Protein AF-A0A7J0A6D9-F1 (afdb_monomer_lite)

Secondary structure (DSSP, 8-state):
-PPPP----EEEEE-BSB-S---TT-TT--BTT---B--HHHHHHHHHHHHHH-TT--EEEEESS-GGGGTHHHHHHHHHHHHTTPEEEEEE--TT-SSHHHHHHHHHHHHHTTEEEEEE--SHHHHTTS-HHHHHHHHHHHHHHS--

Foldseek 3Di:
DPPDDDADAEAEDQFFLAALAQFPPDPQRRYPVGDDGDDLVRLLVVLVVCCVVGVNHAAYEYEHRARCVVPPSLLVSLLSCVVVRHAYEYEHQLQQQPDLVSLLVVVVSSVVSRHRYYHHDDDDRSCVRHPPVSVVSNVVSVVVPDDD

Sequence (148 aa):
MISKIIEPKILSLITTEKCTAACHNCCFQCSPRLKQRMSLEDMKFLIDEVIKDFPMILACVFTGGECTTLGTDLHQIINYAAINNLKCRIVTNGHWAVSESRALLFLKQLKDAGLHELNLSTGDEHQKWIPYDRIVYACQAAVKLEPV

Organism: NCBI:txid85831

pLDDT: mean 95.86, std 7.51, range [47.66, 98.88]

Radius of gyration: 16.0 Å; chains: 1; bounding box: 44×43×40 Å

InterPro domains:
  IPR007197 Radical SAM [PF04055] (14-121)
  IPR007197 Radical SAM [SFLDS00029] (14-125)
  IPR013785 Aldolase-type TIM barrel [G3DSA:3.20.20.70] (6-145)
  IPR050377 Radical SAM PqqA peptide cyclase/Mycofactocin maturase MftC-like [PTHR11228] (8-121)
  IPR058240 Radical SAM superfamily [SSF102114] (8-122)

Structure (mmCIF, N/CA/C/O backbone):
data_AF-A0A7J0A6D9-F1
#
_entry.id   AF-A0A7J0A6D9-F1
#
loop_
_atom_site.group_PDB
_atom_site.id
_atom_site.type_symbol
_atom_site.label_atom_id
_atom_site.label_alt_id
_atom_site.label_comp_id
_atom_site.label_asym_id
_atom_site.label_entity_id
_atom_site.label_seq_id
_atom_site.pdbx_PDB_ins_code
_atom_site.Cartn_x
_atom_site.Cartn_y
_atom_site.Cartn_z
_atom_site.occupancy
_atom_site.B_iso_or_equiv
_atom_site.auth_seq_id
_atom_site.auth_comp_id
_atom_site.auth_asym_id
_atom_site.auth_atom_id
_atom_site.pdbx_PDB_model_num
ATOM 1 N N . MET A 1 1 ? -28.624 27.415 13.274 1.00 55.59 1 MET A N 1
ATOM 2 C CA . MET A 1 1 ? -28.501 25.953 13.094 1.00 55.59 1 MET A CA 1
ATOM 3 C 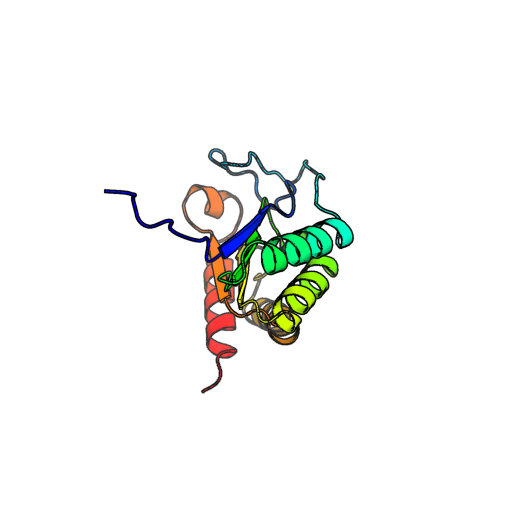C . MET A 1 1 ? -27.040 25.600 13.272 1.00 55.59 1 MET A C 1
ATOM 5 O O . MET A 1 1 ? -26.234 26.058 12.477 1.00 55.59 1 MET A O 1
ATOM 9 N N . ILE A 1 2 ? -26.687 24.890 14.342 1.00 59.56 2 ILE A N 1
ATOM 10 C CA . ILE A 1 2 ? -25.323 24.379 14.519 1.00 59.56 2 ILE A CA 1
ATOM 11 C C . ILE A 1 2 ? -25.175 23.243 13.505 1.00 59.56 2 ILE A C 1
ATOM 13 O O . ILE A 1 2 ? -25.960 22.295 13.532 1.00 59.56 2 ILE A O 1
ATOM 17 N N . SER A 1 3 ? -24.260 23.384 12.547 1.00 68.94 3 SER A N 1
ATOM 18 C CA . SER A 1 3 ? -23.988 22.339 11.561 1.00 68.94 3 SER A CA 1
ATOM 19 C C . SER A 1 3 ? -23.584 21.058 12.285 1.00 68.94 3 SER A C 1
ATOM 21 O O . SER A 1 3 ? -22.747 21.090 13.185 1.00 68.94 3 SER A O 1
ATOM 23 N N . LYS A 1 4 ? -24.188 19.932 11.900 1.00 79.62 4 LYS A N 1
ATOM 24 C CA . LYS A 1 4 ? -23.854 18.607 12.429 1.00 79.62 4 LYS A CA 1
ATOM 25 C C . LYS A 1 4 ? -22.354 18.371 12.220 1.00 79.62 4 LYS A C 1
ATOM 27 O O . LYS A 1 4 ? -21.890 18.442 11.084 1.00 79.62 4 LYS A O 1
ATOM 32 N N . ILE A 1 5 ? -21.607 18.152 13.301 1.00 82.38 5 ILE A N 1
ATOM 33 C CA . ILE A 1 5 ? -20.173 17.859 13.221 1.00 82.38 5 ILE A CA 1
ATOM 34 C C . ILE A 1 5 ? -20.023 16.533 12.468 1.00 82.38 5 ILE A C 1
ATOM 36 O O . ILE A 1 5 ? -20.641 15.532 12.832 1.00 82.38 5 ILE A O 1
ATOM 40 N N . ILE A 1 6 ? -19.263 16.551 11.374 1.00 88.06 6 ILE A N 1
ATOM 41 C CA . ILE A 1 6 ? -18.922 15.350 10.611 1.00 88.06 6 ILE A CA 1
ATOM 42 C C . ILE A 1 6 ? -17.634 14.810 11.216 1.00 88.06 6 ILE A C 1
ATOM 44 O O . ILE A 1 6 ? -16.576 15.415 11.065 1.00 88.06 6 ILE A O 1
ATOM 48 N N . GLU A 1 7 ? -17.729 13.691 11.922 1.00 90.94 7 GLU A N 1
ATOM 49 C CA . GLU A 1 7 ? -16.548 13.041 12.482 1.00 90.94 7 GLU A CA 1
ATOM 50 C C . GLU A 1 7 ? -15.776 12.266 11.404 1.00 90.94 7 GLU A C 1
ATOM 52 O O . GLU A 1 7 ? -16.387 11.677 10.498 1.00 90.94 7 GLU A O 1
ATOM 57 N N . PRO A 1 8 ? -14.437 12.233 11.497 1.00 95.06 8 PRO A N 1
ATOM 58 C CA . PRO A 1 8 ? -13.615 11.502 10.552 1.00 95.06 8 PRO A CA 1
ATOM 59 C C . PRO A 1 8 ? -13.879 9.998 10.647 1.00 95.06 8 PRO A C 1
ATOM 61 O O . PRO A 1 8 ? -14.085 9.433 11.719 1.00 95.06 8 PRO A O 1
ATOM 64 N N . LYS A 1 9 ? -13.847 9.334 9.491 1.00 97.19 9 LYS A N 1
ATOM 65 C CA . LYS A 1 9 ? -13.991 7.874 9.377 1.00 97.19 9 LYS A CA 1
ATOM 66 C C . LYS A 1 9 ? -12.706 7.176 8.946 1.00 97.19 9 LYS A C 1
ATOM 68 O O . LYS A 1 9 ? -12.626 5.954 9.030 1.00 97.19 9 LYS A O 1
ATOM 73 N N . ILE A 1 10 ? -11.726 7.933 8.459 1.00 98.06 10 ILE A N 1
ATOM 74 C CA . ILE A 1 10 ? -10.521 7.403 7.827 1.00 98.06 10 ILE A CA 1
ATOM 75 C C . ILE A 1 10 ? -9.311 8.190 8.322 1.00 98.06 10 ILE A C 1
ATOM 77 O O . ILE A 1 10 ? -9.292 9.417 8.222 1.00 98.06 10 ILE A O 1
ATOM 81 N N . LEU A 1 11 ? -8.312 7.471 8.825 1.00 98.31 11 LEU A N 1
ATOM 82 C CA . LEU A 1 11 ? -6.973 7.981 9.085 1.00 98.31 11 LEU A CA 1
ATOM 83 C C . LEU A 1 11 ? -6.114 7.683 7.859 1.00 98.31 11 LEU A C 1
ATOM 85 O O . LEU A 1 11 ? -6.079 6.543 7.409 1.00 98.31 11 LEU A O 1
ATOM 89 N N . SER A 1 12 ? -5.403 8.679 7.339 1.00 98.31 12 SER A N 1
ATOM 90 C CA . SER A 1 12 ? -4.449 8.490 6.243 1.00 98.31 12 SER A CA 1
ATOM 91 C C . SER A 1 12 ? -3.053 8.886 6.696 1.00 98.31 12 SER A C 1
ATOM 93 O O . SER A 1 12 ? -2.830 10.037 7.066 1.00 98.31 12 SER A O 1
ATOM 95 N N . LEU A 1 13 ? -2.110 7.949 6.632 1.00 98.50 13 LEU A N 1
ATOM 96 C CA . LEU A 1 13 ? -0.705 8.182 6.947 1.00 98.50 13 LEU A CA 1
ATOM 97 C C . LEU A 1 13 ? 0.106 8.315 5.654 1.00 98.50 13 LEU A C 1
ATOM 99 O O . LEU A 1 13 ? 0.163 7.393 4.832 1.00 98.50 13 LEU A O 1
ATOM 103 N N . ILE A 1 14 ? 0.758 9.467 5.486 1.00 98.00 14 ILE A N 1
ATOM 104 C CA . ILE A 1 14 ? 1.754 9.707 4.435 1.00 98.00 14 ILE A CA 1
ATOM 105 C C . ILE A 1 14 ? 3.082 9.137 4.940 1.00 98.00 14 ILE A C 1
ATOM 107 O O . ILE A 1 14 ? 3.882 9.815 5.575 1.00 98.00 14 ILE A O 1
ATOM 111 N N . THR A 1 15 ? 3.279 7.843 4.713 1.00 98.25 15 THR A N 1
ATOM 112 C CA . THR A 1 15 ? 4.308 7.047 5.400 1.00 98.25 15 THR A CA 1
ATOM 113 C C . THR A 1 15 ? 5.739 7.370 4.973 1.00 98.25 15 THR A C 1
ATOM 115 O O . THR A 1 15 ? 6.681 7.142 5.732 1.00 98.25 15 THR A O 1
ATOM 118 N N . THR A 1 16 ? 5.935 7.882 3.758 1.00 98.50 16 THR A N 1
ATOM 119 C CA . THR A 1 16 ? 7.258 8.191 3.207 1.00 98.50 16 THR A CA 1
ATOM 120 C C . THR A 1 16 ? 7.170 9.147 2.027 1.00 98.50 16 THR A C 1
ATOM 122 O O . THR A 1 16 ? 6.164 9.165 1.327 1.00 98.50 16 THR A O 1
ATOM 125 N N . GLU A 1 17 ? 8.245 9.888 1.764 1.00 98.19 17 GLU A N 1
ATOM 126 C CA . GLU A 1 17 ? 8.443 10.654 0.525 1.00 98.19 17 GLU A CA 1
ATOM 127 C C . GLU A 1 17 ? 9.232 9.864 -0.538 1.00 98.19 17 GLU A C 1
ATOM 129 O O . GLU A 1 17 ? 9.341 10.273 -1.700 1.00 98.19 17 GLU A O 1
ATOM 134 N N . LYS A 1 18 ? 9.791 8.703 -0.164 1.00 98.38 18 LYS A N 1
ATOM 135 C CA . LYS A 1 18 ? 10.471 7.799 -1.091 1.00 98.38 18 LYS A CA 1
ATOM 136 C C . LYS A 1 18 ? 9.440 7.133 -1.996 1.00 98.38 18 LYS A C 1
ATOM 138 O O . LYS A 1 18 ? 8.506 6.493 -1.519 1.00 98.38 18 LYS A O 1
ATOM 143 N N . CYS A 1 19 ? 9.635 7.225 -3.306 1.00 98.25 19 CYS A N 1
ATOM 144 C CA . CYS A 1 19 ? 8.798 6.550 -4.300 1.00 98.25 19 CYS A CA 1
ATOM 145 C C . CYS A 1 19 ? 9.661 5.834 -5.343 1.00 98.25 19 CYS A C 1
ATOM 147 O O . CYS A 1 19 ? 10.803 6.213 -5.578 1.00 98.25 19 CYS A O 1
ATOM 149 N N . THR A 1 20 ? 9.129 4.804 -5.997 1.00 97.88 20 THR A N 1
ATOM 150 C CA . THR A 1 20 ? 9.776 4.171 -7.162 1.00 97.88 20 THR A CA 1
ATOM 151 C C . THR A 1 20 ? 9.560 4.953 -8.463 1.00 97.88 20 THR A C 1
ATOM 153 O O . THR A 1 20 ? 10.176 4.632 -9.477 1.00 97.88 20 THR A O 1
ATOM 156 N N . ALA A 1 21 ? 8.736 6.002 -8.420 1.00 97.38 21 ALA A N 1
ATOM 157 C CA . ALA A 1 21 ? 8.453 6.925 -9.510 1.00 97.38 21 ALA A CA 1
ATOM 158 C C . ALA A 1 21 ? 8.762 8.374 -9.096 1.00 97.38 21 ALA A C 1
ATOM 160 O O . ALA A 1 21 ? 8.811 8.690 -7.909 1.00 97.38 21 ALA A O 1
ATOM 161 N N . ALA A 1 22 ? 8.952 9.261 -10.072 1.00 97.38 22 ALA A N 1
ATOM 162 C CA . ALA A 1 22 ? 9.032 10.710 -9.868 1.00 97.38 22 ALA A CA 1
ATOM 163 C C . ALA A 1 22 ? 8.102 11.417 -10.868 1.00 97.38 22 ALA A C 1
ATOM 165 O O . ALA A 1 22 ? 8.543 12.056 -11.824 1.00 97.38 22 ALA A O 1
ATOM 166 N N . CYS A 1 23 ? 6.795 11.207 -10.693 1.00 96.12 23 CYS A N 1
ATOM 167 C CA . CYS A 1 23 ? 5.748 11.788 -11.537 1.00 96.12 23 CYS A CA 1
ATOM 168 C C . CYS A 1 23 ? 5.787 13.322 -11.471 1.00 96.12 23 CYS A C 1
ATOM 170 O O . CYS A 1 23 ? 5.943 13.877 -10.383 1.00 96.12 23 CYS A O 1
ATOM 172 N N . HIS A 1 24 ? 5.585 14.010 -12.603 1.00 94.44 24 HIS A N 1
ATOM 173 C CA . HIS A 1 24 ? 5.719 15.471 -12.661 1.00 94.44 24 HIS A CA 1
ATOM 174 C C . HIS A 1 24 ? 4.714 16.184 -11.742 1.00 94.44 24 HIS A C 1
ATOM 176 O O . HIS A 1 24 ? 5.078 17.093 -11.005 1.00 94.44 24 HIS A O 1
ATOM 182 N N . ASN A 1 25 ? 3.468 15.702 -11.728 1.00 93.31 25 ASN A N 1
ATOM 183 C CA . ASN A 1 25 ? 2.366 16.262 -10.939 1.00 93.31 25 ASN A CA 1
ATOM 184 C C . ASN A 1 25 ? 2.116 15.497 -9.625 1.00 93.31 25 ASN A C 1
ATOM 186 O O . ASN A 1 25 ? 0.974 15.361 -9.187 1.00 93.31 25 ASN A O 1
ATOM 190 N N . CYS A 1 26 ? 3.158 14.938 -8.998 1.00 94.38 26 CYS A N 1
ATOM 191 C CA . CYS A 1 26 ? 3.010 14.305 -7.686 1.00 94.38 26 CYS A CA 1
ATOM 192 C C . CYS A 1 26 ? 2.681 15.367 -6.621 1.00 94.38 26 CYS A C 1
ATOM 194 O O . CYS A 1 26 ? 3.502 16.242 -6.353 1.00 94.38 26 CYS A O 1
ATOM 196 N N . CYS A 1 27 ? 1.515 15.266 -5.971 1.00 91.44 27 CYS A N 1
ATOM 197 C CA . CYS A 1 27 ? 1.075 16.224 -4.946 1.00 91.44 27 CYS A CA 1
ATOM 198 C C . CYS A 1 27 ? 2.030 16.325 -3.744 1.00 91.44 27 CYS A C 1
ATOM 200 O O . CYS A 1 27 ? 2.108 17.375 -3.114 1.00 91.44 27 CYS A O 1
ATOM 202 N N . PHE A 1 28 ? 2.779 15.258 -3.462 1.00 91.94 28 PHE A N 1
ATOM 203 C CA . PHE A 1 28 ? 3.759 15.182 -2.378 1.00 91.94 28 PHE A CA 1
ATOM 204 C C . PHE A 1 28 ? 5.209 15.332 -2.862 1.00 91.94 28 PHE A C 1
ATOM 206 O O . PHE A 1 28 ? 6.130 15.121 -2.082 1.00 91.94 28 PHE A O 1
ATOM 213 N N . GLN A 1 29 ? 5.426 15.619 -4.154 1.00 95.19 29 GLN A N 1
ATOM 214 C CA . GLN A 1 29 ? 6.757 15.752 -4.769 1.00 95.19 29 GLN A CA 1
ATOM 215 C C . GLN A 1 29 ? 7.698 14.565 -4.476 1.00 95.19 29 GLN A C 1
ATOM 217 O O . GLN A 1 29 ? 8.918 14.707 -4.389 1.00 95.19 29 GLN A O 1
ATOM 222 N N . CYS A 1 30 ? 7.121 13.370 -4.327 1.00 97.38 30 CYS A N 1
ATOM 223 C CA . CYS A 1 30 ? 7.855 12.164 -3.978 1.00 97.38 30 CYS A CA 1
ATOM 224 C C . CYS A 1 30 ? 8.793 11.723 -5.104 1.00 97.38 30 CYS A C 1
ATOM 226 O O . CYS A 1 30 ? 8.516 11.917 -6.289 1.00 97.38 30 CYS A O 1
ATOM 228 N N . SER A 1 31 ? 9.907 11.085 -4.740 1.00 97.62 31 SER A N 1
ATOM 229 C CA . SER A 1 31 ? 10.859 10.570 -5.727 1.00 97.62 31 SER A CA 1
ATOM 230 C C . SER A 1 31 ? 11.737 9.447 -5.166 1.00 97.62 31 SER A C 1
ATOM 232 O O . SER A 1 31 ? 11.817 9.276 -3.947 1.00 97.62 31 SER A O 1
ATOM 234 N N . PRO A 1 32 ? 12.486 8.719 -6.017 1.00 97.38 32 PRO A N 1
ATOM 235 C CA . PRO A 1 32 ? 13.449 7.716 -5.555 1.00 97.38 32 PRO A CA 1
ATOM 236 C C . PRO A 1 32 ? 14.623 8.287 -4.752 1.00 97.38 32 PRO A C 1
ATOM 238 O O . PRO A 1 32 ? 15.351 7.530 -4.110 1.00 97.38 32 PRO A O 1
ATOM 241 N N . ARG A 1 33 ? 14.847 9.608 -4.818 1.00 97.44 33 ARG A N 1
ATOM 242 C CA . ARG A 1 33 ? 15.977 10.286 -4.162 1.00 97.44 33 ARG A CA 1
ATOM 243 C C . ARG A 1 33 ? 15.667 10.689 -2.723 1.00 97.44 33 ARG A C 1
ATOM 245 O O . ARG A 1 33 ? 16.597 10.847 -1.934 1.00 97.44 33 ARG A O 1
ATOM 252 N N . LEU A 1 34 ? 14.387 10.851 -2.398 1.00 97.38 34 LEU A N 1
ATOM 253 C CA . LEU A 1 34 ? 13.934 11.176 -1.052 1.00 97.38 34 LEU A CA 1
ATOM 254 C C . LEU A 1 34 ? 14.009 9.933 -0.162 1.00 97.38 34 LE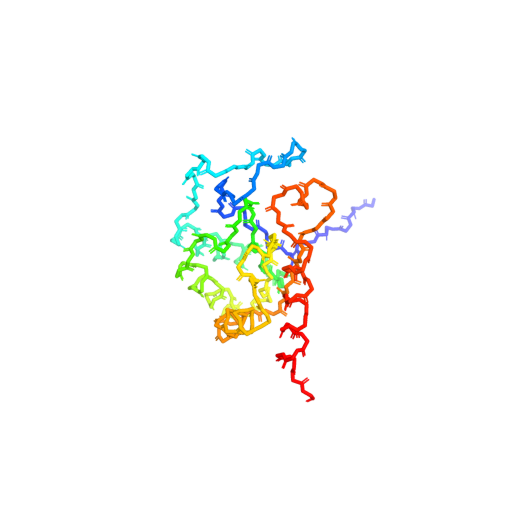U A C 1
ATOM 256 O O . LEU A 1 34 ? 13.906 8.795 -0.625 1.00 97.38 34 LEU A O 1
ATOM 260 N N . LYS A 1 35 ? 14.263 10.155 1.125 1.00 96.19 35 LYS A N 1
ATOM 261 C CA . LYS A 1 35 ? 14.486 9.087 2.118 1.00 96.19 35 LYS A CA 1
ATOM 262 C C . LYS A 1 35 ? 13.652 9.271 3.380 1.00 96.19 35 LYS A C 1
ATOM 264 O O . LYS A 1 35 ? 13.668 8.400 4.244 1.00 96.19 35 LYS A O 1
ATOM 269 N N . GLN A 1 36 ? 12.949 10.394 3.481 1.00 97.69 36 GLN A N 1
ATOM 270 C CA . GLN A 1 36 ? 12.082 10.738 4.590 1.00 97.69 36 GLN A CA 1
ATOM 271 C C . GLN A 1 36 ? 10.986 9.677 4.704 1.00 97.69 36 GLN A C 1
ATOM 273 O O . GLN A 1 36 ? 10.333 9.317 3.718 1.00 97.69 36 GLN A O 1
ATOM 278 N N . ARG A 1 37 ? 10.815 9.139 5.908 1.00 97.75 37 ARG A N 1
ATOM 279 C CA . ARG A 1 37 ? 9.762 8.183 6.238 1.00 97.75 37 ARG A CA 1
ATOM 280 C C . ARG A 1 37 ? 9.422 8.272 7.716 1.00 97.75 37 ARG A C 1
ATOM 282 O O . ARG A 1 37 ? 10.289 8.622 8.515 1.00 97.75 37 ARG A O 1
ATOM 289 N N . MET A 1 38 ? 8.191 7.919 8.053 1.00 98.38 38 MET A N 1
ATOM 290 C CA . MET A 1 38 ? 7.768 7.725 9.435 1.00 98.38 38 MET A CA 1
ATOM 291 C C . MET A 1 38 ? 8.486 6.510 10.033 1.00 98.38 38 MET A C 1
ATOM 293 O O . MET A 1 38 ? 8.742 5.527 9.326 1.00 98.38 38 MET A O 1
ATOM 297 N N . SER A 1 39 ? 8.804 6.566 11.328 1.00 98.50 39 SER A N 1
ATOM 298 C CA . SER A 1 39 ? 9.180 5.360 12.068 1.00 98.50 39 SER A CA 1
ATOM 299 C C . SER A 1 39 ? 7.945 4.487 12.324 1.00 98.50 39 SER A C 1
ATOM 301 O O . SER A 1 39 ? 6.804 4.953 12.233 1.00 98.50 39 SER A O 1
ATOM 303 N N . LEU A 1 40 ? 8.156 3.204 12.629 1.00 98.81 40 LEU A N 1
ATOM 304 C CA . LEU A 1 40 ? 7.056 2.314 12.999 1.00 98.81 40 LEU A CA 1
ATOM 305 C C . LEU A 1 40 ? 6.378 2.791 14.289 1.00 98.81 40 LEU A C 1
ATOM 307 O O . LEU A 1 40 ? 5.156 2.728 14.409 1.00 98.81 40 LEU A O 1
ATOM 311 N N . GLU A 1 41 ? 7.178 3.274 15.231 1.00 9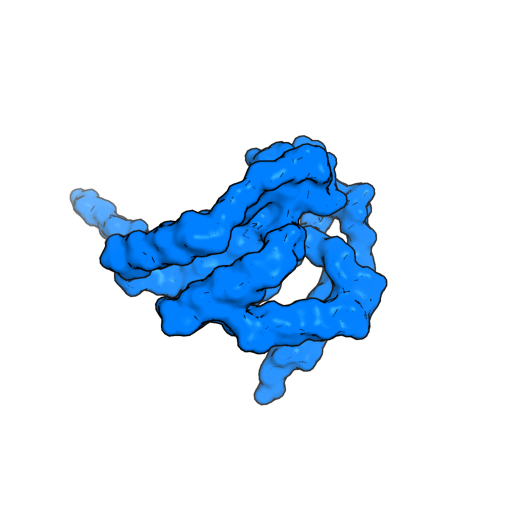8.75 41 GLU A N 1
ATOM 312 C CA . GLU A 1 41 ? 6.759 3.790 16.527 1.00 98.75 41 GLU A CA 1
ATOM 313 C C . GLU A 1 41 ? 5.864 5.022 16.362 1.00 98.75 41 GLU A C 1
ATOM 315 O O . GLU A 1 41 ? 4.781 5.054 16.943 1.00 98.75 41 GLU A O 1
ATOM 320 N N . ASP A 1 42 ? 6.247 5.971 15.500 1.00 98.75 42 ASP A N 1
ATOM 321 C CA . ASP A 1 42 ? 5.432 7.160 15.213 1.00 98.75 42 ASP A CA 1
ATOM 322 C C . ASP A 1 42 ? 4.085 6.777 14.591 1.00 98.75 42 ASP A C 1
ATOM 324 O O . ASP A 1 42 ? 3.047 7.328 14.956 1.00 98.75 42 ASP A O 1
ATOM 328 N N . MET A 1 43 ? 4.077 5.815 13.658 1.00 98.81 43 MET A N 1
ATOM 329 C CA . MET A 1 43 ? 2.829 5.354 13.044 1.00 98.81 43 MET A CA 1
ATOM 330 C C . MET A 1 43 ? 1.895 4.704 14.072 1.00 98.81 43 MET A C 1
ATOM 332 O O . MET A 1 43 ? 0.694 4.964 14.039 1.00 98.81 43 MET A O 1
ATOM 336 N N . LYS A 1 44 ? 2.425 3.881 14.987 1.00 98.88 44 LYS A N 1
ATOM 337 C CA . LYS A 1 44 ? 1.632 3.260 16.062 1.00 98.88 44 LYS A CA 1
ATOM 338 C C . LYS A 1 44 ? 1.081 4.304 17.026 1.00 98.88 44 LYS A C 1
ATOM 340 O O . LYS A 1 44 ? -0.114 4.300 17.292 1.00 98.88 44 LYS A O 1
ATOM 345 N N . PHE A 1 45 ? 1.934 5.229 17.464 1.00 98.75 45 PHE A N 1
ATOM 346 C CA . PHE A 1 45 ? 1.547 6.324 18.348 1.00 98.75 45 PHE A CA 1
ATOM 347 C C . PHE A 1 45 ? 0.391 7.146 17.761 1.00 98.75 45 PHE A C 1
ATOM 349 O O . PHE A 1 45 ? -0.596 7.409 18.441 1.00 98.75 45 PHE A O 1
ATOM 356 N N . LEU A 1 46 ? 0.471 7.499 16.474 1.00 98.69 46 LEU A N 1
ATOM 357 C CA . LEU A 1 46 ? -0.594 8.245 15.800 1.00 98.69 46 LEU A CA 1
ATOM 358 C C . LEU A 1 46 ? -1.892 7.444 15.662 1.00 98.69 46 LEU A C 1
ATOM 360 O O . LEU A 1 46 ? -2.968 8.025 15.771 1.00 98.69 46 LEU A O 1
ATOM 364 N N . ILE A 1 47 ? -1.812 6.132 15.420 1.00 98.69 47 ILE A N 1
ATOM 365 C CA . ILE A 1 47 ? -2.998 5.266 15.404 1.00 98.69 47 ILE A CA 1
ATOM 366 C C . ILE A 1 47 ? -3.678 5.277 16.777 1.00 98.69 47 ILE A C 1
ATOM 368 O O . ILE A 1 47 ? -4.892 5.460 16.838 1.00 98.69 47 ILE A O 1
ATOM 372 N N . ASP A 1 48 ? -2.911 5.140 17.860 1.00 98.56 48 ASP A N 1
ATOM 373 C CA . ASP A 1 48 ? -3.447 5.102 19.224 1.00 98.56 48 ASP A CA 1
ATOM 374 C C . ASP A 1 48 ? -4.146 6.415 19.600 1.00 98.56 48 ASP A C 1
ATOM 376 O O . ASP A 1 48 ? -5.286 6.398 20.072 1.00 98.56 48 ASP A O 1
ATOM 380 N N . GLU A 1 49 ? -3.501 7.554 19.333 1.00 98.38 49 GLU A N 1
ATOM 381 C CA . GLU A 1 49 ? -4.081 8.874 19.607 1.00 98.38 49 GLU A CA 1
ATOM 382 C C . GLU A 1 49 ? -5.355 9.107 18.781 1.00 98.38 49 GLU A C 1
ATOM 384 O O . GLU A 1 49 ? -6.362 9.578 19.307 1.00 98.38 49 GLU A O 1
ATOM 389 N N . VAL A 1 50 ? -5.372 8.700 17.507 1.00 97.69 50 VAL A N 1
ATOM 390 C CA . VAL A 1 50 ? -6.556 8.869 16.652 1.00 97.69 50 VAL A CA 1
ATOM 391 C C . VAL A 1 50 ? -7.713 7.974 17.085 1.00 97.69 50 VAL A C 1
ATOM 393 O O . VAL A 1 50 ? -8.850 8.433 17.088 1.00 97.69 50 VAL A O 1
ATOM 396 N N . ILE A 1 51 ? -7.467 6.716 17.454 1.00 97.19 51 ILE A N 1
ATOM 397 C CA . ILE A 1 51 ? -8.535 5.821 17.934 1.00 97.19 51 ILE A 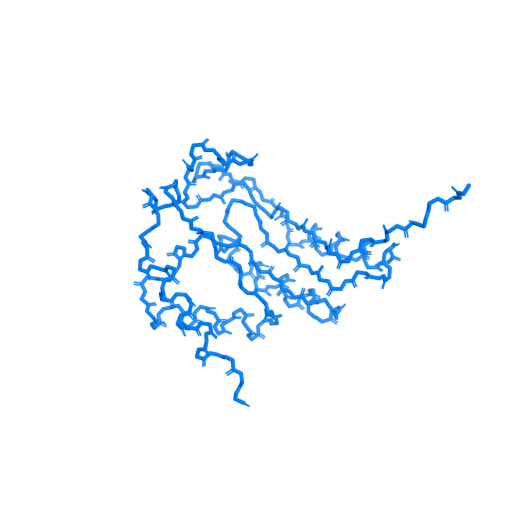CA 1
ATOM 398 C C . ILE A 1 51 ? -9.145 6.360 19.231 1.00 97.19 51 ILE A C 1
ATOM 400 O O . ILE A 1 51 ? -10.363 6.307 19.414 1.00 97.19 51 ILE A O 1
ATOM 404 N N . LYS A 1 5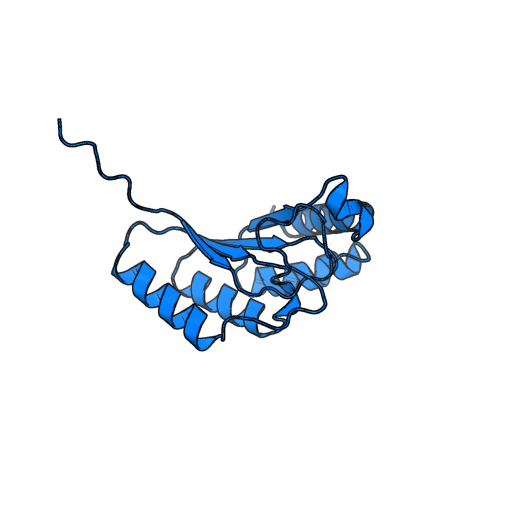2 ? -8.303 6.888 20.121 1.00 97.19 52 LYS A N 1
ATOM 405 C CA . LYS A 1 52 ? -8.715 7.472 21.397 1.00 97.19 52 LYS A CA 1
ATOM 406 C C . LYS A 1 52 ? -9.556 8.736 21.208 1.00 97.19 52 LYS A C 1
ATOM 408 O O . LYS A 1 52 ? -10.602 8.860 21.844 1.00 97.19 52 LYS A O 1
ATOM 413 N N . ASP A 1 53 ? -9.120 9.643 20.339 1.00 96.25 53 ASP A N 1
ATOM 414 C CA . ASP A 1 53 ? -9.765 10.947 20.153 1.00 96.25 53 ASP A CA 1
ATOM 415 C C . ASP A 1 53 ? -10.942 10.899 19.165 1.00 96.25 53 ASP A C 1
ATOM 417 O O . ASP A 1 53 ? -11.865 11.711 19.252 1.00 96.25 53 ASP A O 1
ATOM 421 N N . PHE A 1 54 ? -10.950 9.924 18.248 1.00 95.81 54 PHE A N 1
ATOM 422 C CA . PHE A 1 54 ? -11.980 9.750 17.222 1.00 95.81 54 PHE A CA 1
ATOM 423 C C . PHE A 1 54 ? -12.546 8.317 17.224 1.00 95.81 54 PHE A C 1
ATOM 425 O O . PHE A 1 54 ? -12.258 7.531 16.317 1.00 95.81 54 PHE A O 1
ATOM 432 N N . PRO A 1 55 ? -13.445 7.973 18.170 1.00 92.62 55 PRO A N 1
ATOM 433 C CA . PRO A 1 55 ? -13.999 6.617 18.312 1.00 92.62 55 PRO A CA 1
ATOM 434 C C . PRO A 1 55 ? -14.763 6.097 17.085 1.00 92.62 55 PRO A C 1
ATOM 436 O O . PRO A 1 55 ? -15.050 4.908 16.970 1.00 92.62 55 PRO A O 1
ATOM 439 N N . MET A 1 56 ? -15.141 6.993 16.171 1.00 95.69 56 MET A N 1
ATOM 440 C CA . MET A 1 56 ? -15.849 6.681 14.934 1.00 95.69 56 MET A CA 1
ATOM 441 C C . MET A 1 56 ? -14.934 6.366 13.743 1.00 95.69 56 MET A C 1
ATOM 443 O O . MET A 1 56 ? -15.459 6.133 12.647 1.00 95.69 56 MET A O 1
ATOM 447 N N . ILE A 1 57 ? -13.613 6.358 13.931 1.00 97.75 57 ILE A N 1
ATOM 448 C CA . ILE A 1 57 ? -12.646 5.966 12.908 1.00 97.75 57 ILE A CA 1
ATOM 449 C C . ILE A 1 57 ? -12.846 4.487 12.529 1.00 97.75 57 ILE A C 1
ATOM 451 O O . ILE A 1 57 ? -13.059 3.633 13.383 1.00 97.75 57 ILE A O 1
ATOM 455 N N . LEU A 1 58 ? -12.830 4.174 11.232 1.00 98.06 58 LEU A N 1
ATOM 456 C CA . LEU A 1 58 ? -13.138 2.832 10.712 1.00 98.06 58 LEU A CA 1
ATOM 457 C C . LEU A 1 58 ? -11.999 2.231 9.892 1.00 98.06 58 LEU A C 1
ATOM 459 O O . LEU A 1 58 ? -11.970 1.019 9.673 1.00 98.06 58 LEU A O 1
ATOM 463 N N . ALA A 1 59 ? -11.106 3.070 9.372 1.00 98.50 59 ALA A N 1
ATOM 464 C CA . ALA A 1 59 ? -10.066 2.641 8.455 1.00 98.50 59 ALA A CA 1
ATOM 465 C C . ALA A 1 59 ? -8.763 3.410 8.655 1.00 98.50 59 ALA A C 1
ATOM 467 O O . ALA A 1 59 ? -8.773 4.600 8.978 1.00 98.50 59 ALA A O 1
ATOM 468 N N . CYS A 1 60 ? -7.656 2.723 8.386 1.00 98.75 60 CYS A N 1
ATOM 469 C CA . CYS A 1 60 ? -6.325 3.302 8.285 1.00 98.75 60 CYS A CA 1
ATOM 470 C C . CYS A 1 60 ? -5.785 3.079 6.869 1.00 98.75 60 CYS A C 1
ATOM 472 O O . CYS A 1 60 ? -5.784 1.955 6.358 1.00 98.75 60 CYS A O 1
ATOM 474 N N . VAL A 1 61 ? -5.355 4.158 6.224 1.00 98.81 61 VAL A N 1
ATOM 475 C CA . VAL A 1 61 ? -4.826 4.171 4.862 1.00 98.81 61 VAL A CA 1
ATOM 476 C C . VAL A 1 61 ? -3.339 4.479 4.918 1.00 98.81 61 VAL A C 1
ATOM 478 O O . VAL A 1 61 ? -2.936 5.539 5.394 1.00 98.81 61 VAL A O 1
ATOM 481 N N . PHE A 1 62 ? -2.522 3.588 4.371 1.00 98.75 62 PHE A N 1
ATOM 482 C CA . PHE A 1 62 ? -1.086 3.799 4.225 1.00 98.75 62 PHE A CA 1
ATOM 483 C C . PHE A 1 62 ? -0.778 4.219 2.788 1.00 98.75 62 PHE A C 1
ATOM 485 O O . PHE A 1 62 ? -1.085 3.511 1.826 1.00 98.75 62 PHE A O 1
ATOM 492 N N . THR A 1 63 ? -0.191 5.402 2.637 1.00 98.31 63 THR A N 1
ATOM 493 C CA . THR A 1 63 ? 0.152 6.003 1.343 1.00 98.31 63 THR A CA 1
ATOM 494 C C . THR A 1 63 ? 1.462 6.794 1.470 1.00 98.31 63 THR A C 1
ATOM 496 O O . THR A 1 63 ? 2.226 6.582 2.414 1.00 98.31 63 THR A O 1
ATOM 499 N N . GLY A 1 64 ? 1.760 7.678 0.522 1.00 96.81 64 GLY A N 1
ATOM 500 C CA . GLY A 1 64 ? 2.922 8.558 0.499 1.00 96.81 64 GLY A CA 1
ATOM 501 C C . GLY A 1 64 ? 3.517 8.607 -0.898 1.00 96.81 64 GLY A C 1
ATOM 502 O O . GLY A 1 64 ? 2.789 8.724 -1.880 1.00 96.81 64 GLY A O 1
ATOM 503 N N . GLY A 1 65 ? 4.835 8.470 -0.978 1.00 97.44 65 GLY A N 1
ATOM 504 C CA . GLY A 1 65 ? 5.530 8.151 -2.212 1.00 97.44 65 GLY A CA 1
ATOM 505 C C . GLY A 1 65 ? 5.170 6.744 -2.665 1.00 97.44 65 GLY A C 1
ATOM 506 O O . GLY A 1 65 ? 4.327 6.558 -3.534 1.00 97.44 65 GLY A O 1
ATOM 507 N N . GLU A 1 66 ? 5.813 5.734 -2.088 1.00 98.19 66 GLU A N 1
ATOM 508 C CA . GLU A 1 66 ? 5.435 4.337 -2.289 1.00 98.19 66 GLU A CA 1
ATOM 509 C C . GLU A 1 66 ? 5.542 3.572 -0.968 1.00 98.19 66 GLU A C 1
ATOM 511 O O . GLU A 1 66 ? 6.636 3.181 -0.547 1.00 98.19 66 GLU A O 1
ATOM 516 N N . CYS A 1 67 ? 4.397 3.350 -0.315 1.00 98.31 67 CYS A N 1
ATOM 517 C CA . CYS A 1 67 ? 4.336 2.735 1.011 1.00 98.31 67 CYS A CA 1
ATOM 518 C C . CYS A 1 67 ? 4.923 1.312 1.035 1.00 98.31 67 CYS A C 1
ATOM 520 O O . CYS A 1 67 ? 5.496 0.896 2.037 1.00 98.31 67 CYS A O 1
ATOM 522 N N . THR A 1 68 ? 4.897 0.576 -0.083 1.00 98.31 68 THR A N 1
ATOM 523 C CA . THR A 1 68 ? 5.524 -0.758 -0.160 1.00 98.31 68 THR A CA 1
ATOM 524 C C . THR A 1 68 ? 7.048 -0.731 -0.043 1.00 98.31 68 THR A C 1
ATOM 526 O O . THR A 1 68 ? 7.660 -1.765 0.221 1.00 98.31 68 THR A O 1
ATOM 529 N N . THR A 1 69 ? 7.687 0.439 -0.160 1.00 98.06 69 THR A N 1
ATOM 530 C CA . THR A 1 69 ? 9.128 0.579 0.110 1.00 98.06 69 THR A CA 1
ATOM 531 C C . THR A 1 69 ? 9.480 0.514 1.597 1.00 98.06 69 THR A C 1
ATOM 533 O O . THR A 1 69 ? 10.662 0.380 1.916 1.00 98.06 69 THR A O 1
ATOM 536 N N . LEU A 1 70 ? 8.490 0.564 2.500 1.00 98.12 70 LEU A N 1
ATOM 537 C CA . LEU A 1 70 ? 8.697 0.380 3.939 1.00 98.12 70 LEU A CA 1
ATOM 538 C C . LEU A 1 70 ? 9.062 -1.068 4.308 1.00 98.12 70 LEU A C 1
ATOM 540 O O . LEU A 1 70 ? 9.582 -1.297 5.397 1.00 98.12 70 LEU A O 1
ATOM 544 N N . GLY A 1 71 ? 8.826 -2.039 3.419 1.00 97.12 71 GLY A N 1
ATOM 545 C CA . GLY A 1 71 ? 9.175 -3.438 3.663 1.00 97.12 71 GLY A CA 1
ATOM 546 C C . GLY A 1 71 ? 8.453 -4.002 4.887 1.00 97.12 71 GLY A C 1
ATOM 547 O O . GLY A 1 71 ? 7.235 -3.884 4.996 1.00 97.12 71 GLY A O 1
ATOM 548 N N . THR A 1 72 ? 9.201 -4.602 5.816 1.00 98.06 72 THR A N 1
ATOM 549 C CA . THR A 1 72 ? 8.660 -5.245 7.028 1.00 98.06 72 THR A CA 1
ATOM 550 C C . THR A 1 72 ? 7.809 -4.312 7.881 1.00 98.06 72 THR A C 1
ATOM 552 O O . THR A 1 72 ? 6.802 -4.757 8.430 1.00 98.06 72 THR A O 1
ATOM 555 N N . ASP A 1 73 ? 8.152 -3.023 7.934 1.00 98.69 73 ASP A N 1
ATOM 556 C CA . ASP A 1 73 ? 7.416 -2.042 8.735 1.00 98.69 73 ASP A CA 1
ATOM 557 C C . ASP A 1 73 ? 5.985 -1.868 8.210 1.00 98.69 73 ASP A C 1
ATOM 559 O O . ASP A 1 73 ? 5.064 -1.691 9.005 1.00 98.69 73 ASP A O 1
ATOM 563 N N . LEU A 1 74 ? 5.768 -2.001 6.890 1.00 98.75 74 LEU A N 1
ATOM 564 C CA . LEU A 1 74 ? 4.426 -1.961 6.301 1.00 98.75 74 LEU A CA 1
ATOM 565 C C . LEU A 1 74 ? 3.566 -3.132 6.799 1.00 98.75 74 LEU A C 1
ATOM 567 O O . LEU A 1 74 ? 2.418 -2.934 7.182 1.00 98.75 74 LEU A O 1
ATOM 571 N N . HIS A 1 75 ? 4.116 -4.349 6.832 1.00 98.69 75 HIS A N 1
ATOM 572 C CA . HIS A 1 75 ? 3.388 -5.515 7.347 1.00 98.69 75 HIS A CA 1
ATOM 573 C C . HIS A 1 75 ? 3.056 -5.344 8.833 1.00 98.69 75 HIS A C 1
ATOM 575 O O . HIS A 1 75 ? 1.941 -5.634 9.263 1.00 98.69 75 HIS A O 1
ATOM 581 N N . GLN A 1 76 ? 4.015 -4.848 9.618 1.00 98.81 76 GLN A N 1
ATOM 582 C CA . GLN A 1 76 ? 3.833 -4.645 11.052 1.00 98.81 76 GLN A CA 1
ATOM 583 C C . GLN A 1 76 ? 2.778 -3.583 11.357 1.00 98.81 76 GLN A C 1
ATOM 585 O O . GLN A 1 76 ? 1.975 -3.788 12.267 1.00 98.81 76 GLN A O 1
ATOM 590 N N . ILE A 1 77 ? 2.747 -2.477 10.608 1.00 98.88 77 ILE A N 1
ATOM 591 C CA . ILE A 1 77 ? 1.768 -1.414 10.847 1.00 98.88 77 ILE A CA 1
ATOM 592 C C . ILE A 1 77 ? 0.366 -1.772 10.342 1.00 98.88 77 ILE A C 1
ATOM 594 O O . ILE A 1 77 ? -0.610 -1.435 11.009 1.00 98.88 77 ILE A O 1
ATOM 598 N N . ILE A 1 78 ? 0.247 -2.514 9.233 1.00 98.88 78 ILE A N 1
ATOM 599 C CA . ILE A 1 78 ? -1.042 -3.064 8.781 1.00 98.88 78 ILE A CA 1
ATOM 600 C C . ILE A 1 78 ? -1.608 -3.996 9.854 1.00 98.88 78 ILE A C 1
ATOM 602 O O . ILE A 1 78 ? -2.749 -3.815 10.267 1.00 98.88 78 ILE A O 1
ATOM 606 N N . ASN A 1 79 ? -0.797 -4.927 10.366 1.00 98.88 79 ASN A N 1
ATOM 607 C CA . ASN A 1 79 ? -1.226 -5.819 11.441 1.00 98.88 79 ASN A CA 1
ATOM 608 C C . ASN A 1 79 ? -1.638 -5.037 12.690 1.00 98.88 79 ASN A C 1
ATOM 610 O O . ASN A 1 79 ? -2.696 -5.291 13.255 1.00 98.88 79 ASN A O 1
ATOM 614 N N . TYR A 1 80 ? -0.848 -4.035 13.083 1.00 98.88 80 TYR A N 1
ATOM 615 C CA . TYR A 1 80 ? -1.165 -3.190 14.231 1.00 98.88 80 TYR A CA 1
ATOM 616 C C . TYR A 1 80 ? -2.510 -2.461 14.084 1.00 98.88 80 TYR A C 1
ATOM 618 O O . TYR A 1 80 ? -3.311 -2.445 15.015 1.00 98.88 80 TYR A O 1
ATOM 626 N N . ALA A 1 81 ? -2.789 -1.881 12.916 1.00 98.75 81 ALA A N 1
ATOM 627 C CA . ALA A 1 81 ? -4.074 -1.242 12.649 1.00 98.75 81 ALA A CA 1
ATOM 628 C C . ALA A 1 81 ? -5.228 -2.265 12.625 1.00 98.75 81 ALA A C 1
ATOM 630 O O . ALA A 1 81 ? -6.293 -2.003 13.186 1.00 98.75 81 ALA A O 1
ATOM 631 N N . ALA A 1 82 ? -5.010 -3.446 12.039 1.00 98.56 82 ALA A N 1
ATOM 632 C CA . ALA A 1 82 ? -6.016 -4.500 11.942 1.00 98.56 82 ALA A CA 1
ATOM 633 C C . ALA A 1 82 ? -6.417 -5.077 13.312 1.00 98.56 82 ALA A C 1
ATOM 635 O O . ALA A 1 82 ? -7.611 -5.210 13.579 1.00 98.56 82 ALA A O 1
ATOM 636 N N . ILE A 1 83 ? -5.461 -5.359 14.211 1.00 98.38 83 ILE A N 1
ATOM 637 C CA . ILE A 1 83 ? -5.773 -5.834 15.578 1.00 98.38 83 ILE A CA 1
ATOM 638 C C . ILE A 1 83 ? -6.499 -4.774 16.419 1.00 98.38 83 ILE A C 1
ATOM 640 O O . ILE A 1 83 ? -7.208 -5.114 17.361 1.00 98.38 83 ILE A O 1
ATOM 644 N N . ASN A 1 84 ? -6.365 -3.500 16.045 1.00 98.19 84 ASN A N 1
ATOM 645 C CA . ASN A 1 84 ? -7.119 -2.380 16.600 1.00 98.19 84 ASN A CA 1
ATOM 646 C C . ASN A 1 84 ? -8.461 -2.142 15.873 1.00 98.19 84 ASN A C 1
ATOM 648 O O . ASN A 1 84 ? -9.061 -1.077 15.994 1.00 98.19 84 ASN A O 1
ATOM 652 N N . ASN A 1 85 ? -8.962 -3.143 15.141 1.00 97.88 85 ASN A N 1
ATOM 653 C CA . ASN A 1 85 ? -10.248 -3.142 14.436 1.00 97.88 85 ASN A CA 1
ATOM 654 C C . ASN A 1 85 ? -10.383 -2.092 13.316 1.00 97.88 85 ASN A C 1
ATOM 656 O O . ASN A 1 85 ? -11.502 -1.750 12.925 1.00 97.88 85 ASN A O 1
ATOM 660 N N . LEU A 1 86 ? -9.271 -1.602 12.755 1.00 98.56 86 LEU A N 1
ATOM 661 C CA . LEU A 1 86 ? -9.297 -0.710 11.595 1.00 98.56 86 LEU A CA 1
ATOM 662 C C . LEU A 1 86 ? -9.201 -1.500 10.290 1.00 98.56 86 LEU A C 1
ATOM 664 O O . LEU A 1 86 ? -8.298 -2.317 10.091 1.00 98.56 86 LEU A O 1
ATOM 668 N N . LYS A 1 87 ? -10.078 -1.180 9.335 1.00 98.62 87 LYS A N 1
ATOM 669 C CA . LYS A 1 87 ? -9.921 -1.653 7.957 1.00 98.62 87 LYS A CA 1
ATOM 670 C C . LYS A 1 87 ? -8.670 -1.030 7.351 1.00 98.62 87 LYS A C 1
ATOM 672 O O . LYS A 1 87 ? -8.547 0.191 7.275 1.00 98.62 87 LYS A O 1
ATOM 677 N N . CYS A 1 88 ? -7.746 -1.867 6.909 1.00 98.56 88 CYS A N 1
ATOM 678 C CA . CYS A 1 88 ? -6.474 -1.407 6.369 1.00 98.56 88 CYS A CA 1
ATOM 679 C C . CYS A 1 88 ? -6.540 -1.275 4.850 1.00 98.56 88 CYS A C 1
ATOM 681 O O . CYS A 1 88 ? -6.906 -2.228 4.160 1.00 98.56 88 CYS A O 1
ATOM 683 N N . ARG A 1 89 ? -6.122 -0.121 4.330 1.00 98.81 89 ARG A N 1
ATOM 684 C CA . ARG A 1 89 ? -5.962 0.130 2.895 1.00 98.81 89 ARG A CA 1
ATOM 685 C C . ARG A 1 89 ? -4.530 0.548 2.601 1.00 98.81 89 ARG A C 1
ATOM 687 O O . ARG A 1 89 ? -3.962 1.344 3.344 1.00 98.81 89 ARG A O 1
ATOM 694 N N . ILE A 1 90 ? -3.976 0.091 1.484 1.00 98.75 90 ILE A N 1
ATOM 695 C CA . ILE A 1 90 ? -2.776 0.712 0.911 1.00 98.75 90 ILE A CA 1
ATOM 696 C C . ILE A 1 90 ? -3.118 1.434 -0.386 1.00 98.75 90 ILE A C 1
ATOM 698 O O . ILE A 1 90 ? -3.949 0.965 -1.165 1.00 98.75 90 ILE A O 1
ATOM 702 N N . VAL A 1 91 ? -2.447 2.558 -0.625 1.00 98.62 91 VAL A N 1
ATOM 703 C CA . VAL A 1 91 ? -2.399 3.219 -1.932 1.00 98.62 91 VAL A CA 1
ATOM 704 C C . VAL A 1 91 ? -0.987 3.030 -2.481 1.00 98.62 91 VAL A C 1
ATOM 706 O O . VAL A 1 91 ? -0.012 3.446 -1.853 1.00 98.62 91 VAL A O 1
ATOM 709 N N . THR A 1 92 ? -0.867 2.344 -3.615 1.00 98.62 92 THR A N 1
ATOM 710 C CA . THR A 1 92 ? 0.422 1.917 -4.185 1.00 98.62 92 THR A CA 1
ATOM 711 C C . THR A 1 92 ? 0.417 2.056 -5.703 1.00 98.62 92 THR A C 1
ATOM 713 O O . THR A 1 92 ? -0.607 1.868 -6.360 1.00 98.62 92 THR A O 1
ATOM 716 N N . ASN A 1 93 ? 1.575 2.357 -6.283 1.00 97.88 93 ASN A N 1
ATOM 717 C CA . ASN A 1 93 ? 1.770 2.408 -7.729 1.00 97.88 93 ASN A CA 1
ATOM 718 C C . ASN A 1 93 ? 1.922 1.015 -8.365 1.00 97.88 93 ASN A C 1
ATOM 720 O O . ASN A 1 93 ? 2.027 0.910 -9.582 1.00 97.88 93 ASN A O 1
ATOM 724 N N . GLY A 1 94 ? 1.953 -0.056 -7.563 1.00 98.19 94 GLY A N 1
ATOM 725 C CA . GLY A 1 94 ? 1.971 -1.433 -8.058 1.00 98.19 94 GLY A CA 1
ATOM 726 C C . GLY A 1 94 ? 3.320 -1.905 -8.609 1.00 98.19 94 GLY A C 1
ATOM 727 O O . GLY A 1 94 ? 3.376 -2.956 -9.244 1.00 98.19 94 GLY A O 1
ATOM 728 N N . HIS A 1 95 ? 4.431 -1.189 -8.373 1.00 98.38 95 HIS A N 1
ATOM 729 C CA . HIS A 1 95 ? 5.746 -1.552 -8.934 1.00 98.38 95 HIS A CA 1
ATOM 730 C C . HIS A 1 95 ? 6.187 -2.997 -8.632 1.00 98.38 95 HIS A C 1
ATOM 732 O O . HIS A 1 95 ? 6.919 -3.584 -9.428 1.00 98.38 95 HIS A O 1
ATOM 738 N N . TRP A 1 96 ? 5.738 -3.573 -7.520 1.00 98.25 96 TRP A N 1
ATOM 739 C CA . TRP A 1 96 ? 6.075 -4.920 -7.051 1.00 98.25 96 TRP A CA 1
ATOM 740 C C . TRP A 1 96 ? 5.424 -6.044 -7.875 1.00 98.25 96 TRP A C 1
ATOM 742 O O . TRP A 1 96 ? 5.932 -7.169 -7.889 1.00 98.25 96 TRP A O 1
ATOM 752 N N . ALA A 1 97 ? 4.337 -5.758 -8.594 1.00 98.38 97 ALA A N 1
ATOM 753 C CA . ALA A 1 97 ? 3.566 -6.728 -9.365 1.00 98.38 97 ALA A CA 1
ATOM 754 C C . ALA A 1 97 ? 4.209 -7.013 -10.734 1.00 98.38 97 ALA A C 1
ATOM 756 O O . ALA A 1 97 ? 3.624 -6.769 -11.777 1.00 98.38 97 ALA A O 1
ATOM 757 N N . VAL A 1 98 ? 5.453 -7.498 -10.757 1.00 98.12 98 VAL A N 1
ATOM 758 C CA . VAL A 1 98 ? 6.202 -7.746 -12.012 1.00 98.12 98 VAL A CA 1
ATOM 759 C C . VAL A 1 98 ? 5.706 -8.961 -12.808 1.00 98.12 98 VAL A C 1
ATOM 761 O O . VAL A 1 98 ? 6.045 -9.117 -13.976 1.00 98.12 98 VAL A O 1
ATOM 764 N N . SER A 1 99 ? 4.919 -9.821 -12.171 1.00 98.31 99 SER A N 1
ATOM 765 C CA . SER A 1 99 ? 4.187 -10.935 -12.766 1.00 98.31 99 SER A CA 1
ATOM 766 C C . SER A 1 99 ? 2.994 -11.254 -11.872 1.00 98.31 99 SER A C 1
ATOM 768 O O . SER A 1 99 ? 2.991 -10.894 -10.690 1.00 98.31 99 SER A O 1
ATOM 770 N N . GLU A 1 100 ? 2.017 -11.995 -12.386 1.00 96.75 100 GLU A N 1
ATOM 771 C CA . GLU A 1 100 ? 0.880 -12.449 -11.584 1.00 96.75 100 GLU A CA 1
ATOM 772 C C . GLU A 1 100 ? 1.316 -13.277 -10.358 1.00 96.75 100 GLU A C 1
ATOM 774 O O . GLU A 1 100 ? 0.837 -13.053 -9.249 1.00 96.75 100 GLU A O 1
ATOM 779 N N . SER A 1 101 ? 2.287 -14.184 -10.516 1.00 97.69 101 SER A N 1
ATOM 780 C CA . SER A 1 101 ? 2.798 -15.014 -9.413 1.00 97.69 101 SER A CA 1
ATOM 781 C C . SER A 1 101 ? 3.490 -14.196 -8.320 1.00 97.69 101 SER A C 1
ATOM 783 O O . SER A 1 101 ? 3.308 -14.461 -7.129 1.00 97.69 101 SER A O 1
ATOM 785 N N . ARG A 1 102 ? 4.265 -13.174 -8.705 1.00 98.25 102 ARG A N 1
ATOM 786 C CA . ARG A 1 102 ? 4.907 -12.250 -7.761 1.00 98.25 102 ARG A CA 1
ATOM 787 C C . ARG A 1 102 ? 3.878 -11.369 -7.070 1.00 98.25 102 ARG A C 1
ATOM 789 O O . ARG A 1 102 ? 3.996 -11.155 -5.865 1.00 98.25 102 ARG A O 1
ATOM 796 N N . ALA A 1 103 ? 2.874 -10.907 -7.811 1.00 98.38 103 ALA A N 1
ATOM 797 C CA . ALA A 1 103 ? 1.794 -10.110 -7.261 1.00 98.38 103 ALA A CA 1
ATOM 798 C C . ALA A 1 103 ? 0.987 -10.898 -6.221 1.00 98.38 103 ALA A C 1
ATOM 800 O O . ALA A 1 103 ? 0.740 -10.397 -5.127 1.00 98.38 103 ALA A O 1
ATOM 801 N N . LEU A 1 104 ? 0.663 -12.158 -6.524 1.00 98.25 104 LEU A N 1
ATOM 802 C CA . LEU A 1 104 ? -0.056 -13.053 -5.623 1.00 98.25 104 LEU A CA 1
ATOM 803 C C . LEU A 1 104 ? 0.715 -13.303 -4.326 1.00 98.25 104 LEU A C 1
ATOM 805 O O . LEU A 1 104 ? 0.147 -13.171 -3.245 1.00 98.25 104 LEU A O 1
ATOM 809 N N . LEU A 1 105 ? 2.011 -13.622 -4.417 1.00 98.06 105 LEU A N 1
ATOM 810 C CA . LEU A 1 105 ? 2.846 -13.846 -3.235 1.00 98.06 105 LEU A CA 1
ATOM 811 C C . LEU A 1 105 ? 2.911 -12.597 -2.346 1.00 98.06 105 LEU A C 1
ATOM 813 O O . LEU A 1 105 ? 2.759 -12.700 -1.131 1.00 98.06 105 LEU A O 1
ATOM 817 N N . PHE A 1 106 ? 3.118 -11.429 -2.956 1.00 98.19 106 PHE A N 1
ATOM 818 C CA . PHE A 1 106 ? 3.226 -10.164 -2.237 1.00 98.19 106 PHE A CA 1
ATOM 819 C C . PHE A 1 106 ? 1.905 -9.770 -1.562 1.00 98.19 106 PHE A C 1
ATOM 821 O O . PHE A 1 106 ? 1.879 -9.495 -0.363 1.00 98.19 106 PHE A O 1
ATOM 828 N N . LEU A 1 107 ? 0.788 -9.802 -2.298 1.00 97.94 107 LEU A N 1
ATOM 829 C CA . LEU A 1 107 ? -0.523 -9.472 -1.737 1.00 97.94 107 LEU A CA 1
ATOM 830 C C . LEU A 1 107 ? -0.966 -10.467 -0.674 1.00 97.94 107 LEU A C 1
ATOM 832 O O . LEU A 1 107 ? -1.580 -10.049 0.302 1.00 97.94 107 LEU A O 1
ATOM 836 N N . LYS A 1 108 ? -0.623 -11.753 -0.811 1.00 98.06 108 LYS A N 1
ATOM 837 C CA . LYS A 1 108 ? -0.918 -12.740 0.227 1.00 98.06 108 LYS A CA 1
ATOM 838 C C . LYS A 1 108 ? -0.263 -12.353 1.555 1.00 98.06 108 LYS A C 1
ATOM 840 O O . LYS A 1 108 ? -0.940 -12.344 2.569 1.00 98.06 108 LYS A O 1
ATOM 845 N N . GLN A 1 109 ? 1.006 -11.939 1.548 1.00 98.06 109 GLN A N 1
ATOM 846 C CA . GLN A 1 109 ? 1.697 -11.498 2.768 1.00 98.06 109 GLN A CA 1
ATOM 847 C C . GLN A 1 109 ? 1.061 -10.256 3.408 1.00 98.06 109 GLN A C 1
ATOM 849 O O . GLN A 1 109 ? 1.085 -10.110 4.628 1.00 98.06 109 GLN A O 1
ATOM 854 N N . LEU A 1 110 ? 0.517 -9.339 2.604 1.00 98.19 110 LEU A N 1
ATOM 855 C CA . LEU A 1 110 ? -0.196 -8.170 3.124 1.00 98.19 110 LEU A CA 1
ATOM 856 C C . LEU A 1 110 ? -1.590 -8.536 3.641 1.00 98.19 110 LEU A C 1
ATOM 858 O O . LEU A 1 110 ? -1.997 -8.039 4.687 1.00 98.19 110 LEU A O 1
ATOM 862 N N . LYS A 1 111 ? -2.305 -9.429 2.950 1.00 97.69 111 LYS A N 1
ATOM 863 C CA . LYS A 1 111 ? -3.602 -9.954 3.386 1.00 97.69 111 LYS A CA 1
ATOM 864 C C . LYS A 1 111 ? -3.479 -10.732 4.694 1.00 97.69 111 LYS A C 1
ATOM 866 O O . LYS A 1 111 ? -4.253 -10.482 5.610 1.00 97.69 111 LYS A O 1
ATOM 871 N N . ASP A 1 112 ? -2.468 -11.591 4.811 1.00 97.62 112 ASP A N 1
ATOM 872 C CA . ASP A 1 112 ? -2.148 -12.332 6.038 1.00 97.62 112 ASP A CA 1
ATOM 873 C C . ASP A 1 112 ? -1.799 -11.376 7.197 1.00 97.62 112 ASP A C 1
ATOM 875 O O . ASP A 1 112 ? -2.070 -11.682 8.355 1.00 97.62 112 ASP A O 1
ATOM 879 N N . ALA A 1 113 ? -1.251 -10.192 6.895 1.00 98.25 113 ALA A N 1
ATOM 880 C CA . ALA A 1 113 ? -1.027 -9.128 7.873 1.00 98.25 113 ALA A CA 1
ATOM 881 C C . ALA A 1 113 ? -2.294 -8.320 8.218 1.00 98.25 113 ALA A C 1
ATOM 883 O O . ALA A 1 113 ? -2.226 -7.465 9.089 1.00 98.25 113 ALA A O 1
ATOM 884 N N . GLY A 1 114 ? -3.434 -8.550 7.560 1.00 98.19 114 GLY A N 1
ATOM 885 C CA . GLY A 1 114 ? -4.692 -7.842 7.821 1.00 98.19 114 GLY A CA 1
ATOM 886 C C . GLY A 1 114 ? -5.038 -6.732 6.822 1.00 98.19 114 GLY A C 1
ATOM 887 O O . GLY A 1 114 ? -5.876 -5.879 7.118 1.00 98.19 114 GLY A O 1
ATOM 888 N N . LEU A 1 115 ? -4.423 -6.701 5.634 1.00 98.25 115 LEU A N 1
ATOM 889 C CA . LEU A 1 115 ? -4.835 -5.777 4.574 1.00 98.25 115 LEU A CA 1
ATOM 890 C C . LEU A 1 115 ? -6.257 -6.107 4.092 1.00 98.25 115 LEU A C 1
ATOM 892 O O . LEU A 1 115 ? -6.540 -7.248 3.733 1.00 98.25 115 LEU A O 1
ATOM 896 N N . HIS A 1 116 ? -7.124 -5.093 4.043 1.00 97.56 116 HIS A N 1
ATOM 897 C CA . HIS A 1 116 ? -8.521 -5.228 3.619 1.00 97.56 116 HIS A CA 1
ATOM 898 C C . HIS A 1 116 ? -8.773 -4.685 2.213 1.00 97.56 116 HIS A C 1
ATOM 900 O O . HIS A 1 116 ? -9.660 -5.171 1.522 1.00 97.56 116 HIS A O 1
ATOM 906 N N . GLU A 1 117 ? -8.036 -3.655 1.796 1.00 97.81 117 GLU A N 1
ATOM 907 C CA . GLU A 1 117 ? -8.282 -2.985 0.525 1.00 97.81 117 GLU A CA 1
ATOM 908 C C . GLU A 1 117 ? -6.981 -2.583 -0.172 1.00 97.81 117 GLU A C 1
ATOM 910 O O . GLU A 1 117 ? -6.042 -2.060 0.436 1.00 97.81 117 GLU A O 1
ATOM 915 N N . LEU A 1 118 ? -6.953 -2.791 -1.485 1.00 97.94 118 LEU A N 1
ATOM 916 C CA . LEU A 1 118 ? -5.876 -2.372 -2.366 1.00 97.94 118 LEU A CA 1
ATOM 917 C C . LEU A 1 118 ? -6.365 -1.232 -3.266 1.00 97.94 118 LEU A C 1
ATOM 919 O O . LEU A 1 118 ? -7.296 -1.413 -4.045 1.00 97.94 118 LEU A O 1
ATOM 923 N N . ASN A 1 119 ? -5.698 -0.079 -3.213 1.00 98.38 119 ASN A N 1
ATOM 924 C CA . ASN A 1 119 ? -5.917 1.028 -4.139 1.00 98.38 119 ASN A CA 1
ATOM 925 C C . ASN A 1 119 ? -4.685 1.178 -5.044 1.00 98.38 119 ASN A C 1
ATOM 927 O O . ASN A 1 119 ? -3.592 1.505 -4.581 1.00 98.38 119 ASN A O 1
ATOM 931 N N . LEU A 1 120 ? -4.872 0.961 -6.347 1.00 98.12 120 LEU A N 1
ATOM 932 C CA . LEU A 1 120 ? -3.798 1.032 -7.341 1.00 98.12 120 LEU A CA 1
ATOM 933 C C . LEU A 1 120 ? -3.798 2.379 -8.062 1.00 98.12 120 LEU A C 1
ATOM 935 O O . LEU A 1 120 ? -4.823 2.796 -8.601 1.00 98.12 120 LEU A O 1
ATOM 939 N N . SER A 1 121 ? -2.642 3.036 -8.097 1.00 96.31 121 SER A N 1
ATOM 940 C CA . SER A 1 121 ? -2.450 4.291 -8.824 1.00 96.31 121 SER A CA 1
ATOM 941 C C . SER A 1 121 ? -1.952 4.022 -10.243 1.00 96.31 121 SER A C 1
ATOM 943 O O . SER A 1 121 ? -0.926 3.371 -10.439 1.00 96.31 121 SER A O 1
ATOM 945 N N . THR A 1 122 ? -2.662 4.545 -11.240 1.00 96.00 122 THR A N 1
ATOM 946 C CA . THR A 1 122 ? -2.326 4.407 -12.666 1.00 96.00 122 THR A CA 1
ATOM 947 C C . THR A 1 122 ? -2.681 5.683 -13.442 1.00 96.00 122 THR A C 1
ATOM 949 O O . THR A 1 122 ? -3.182 6.642 -12.856 1.00 96.00 122 THR A O 1
ATOM 952 N N . GLY A 1 123 ? -2.400 5.708 -14.745 1.00 94.00 123 GLY A N 1
ATOM 953 C CA . GLY A 1 123 ? -2.601 6.847 -15.650 1.00 94.00 123 GLY A CA 1
ATOM 954 C C . GLY A 1 123 ? -1.297 7.351 -16.272 1.00 94.00 123 GLY A C 1
ATOM 955 O O . GLY A 1 123 ? -0.213 6.908 -15.887 1.00 94.00 123 GLY A O 1
ATOM 956 N N . ASP A 1 124 ? -1.403 8.302 -17.203 1.00 95.31 124 ASP A N 1
ATOM 957 C CA . ASP A 1 124 ? -0.318 8.717 -18.108 1.00 95.31 124 ASP A CA 1
ATOM 958 C C . ASP A 1 1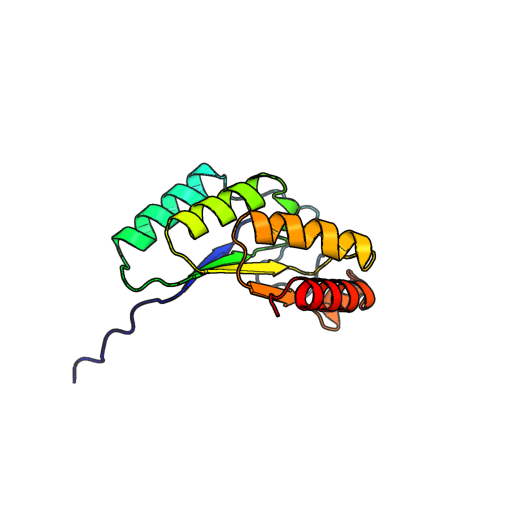24 ? 1.006 9.030 -17.398 1.00 95.31 124 ASP A C 1
ATOM 960 O O . ASP A 1 124 ? 2.071 8.569 -17.806 1.00 95.31 124 ASP A O 1
ATOM 964 N N . GLU A 1 125 ? 0.961 9.780 -16.294 1.00 93.94 125 GLU A N 1
ATOM 965 C CA . GLU A 1 125 ? 2.161 10.124 -15.523 1.00 93.94 125 GLU A CA 1
ATOM 966 C C . GLU A 1 125 ? 2.776 8.909 -14.820 1.00 93.94 125 GLU A C 1
ATOM 968 O O . GLU A 1 125 ? 3.996 8.760 -14.798 1.00 93.94 125 GLU A O 1
ATOM 973 N N . HIS A 1 126 ? 1.947 8.026 -14.258 1.00 95.00 126 HIS A N 1
ATOM 974 C CA . HIS A 1 126 ? 2.424 6.829 -13.561 1.00 95.00 126 HIS A CA 1
ATOM 975 C C . HIS A 1 126 ? 2.992 5.812 -14.550 1.00 95.00 126 HIS A C 1
ATOM 977 O O . HIS A 1 126 ? 4.014 5.190 -14.267 1.00 95.00 126 HIS A O 1
ATOM 983 N N . GLN A 1 127 ? 2.382 5.690 -15.731 1.00 96.69 127 GLN A N 1
ATOM 984 C CA . GLN A 1 127 ? 2.789 4.749 -16.773 1.00 96.69 127 GLN A CA 1
ATOM 985 C C . GLN A 1 127 ? 4.140 5.085 -17.417 1.00 96.69 127 GLN A C 1
ATOM 987 O O . GLN A 1 127 ? 4.777 4.200 -17.984 1.00 96.69 127 GLN A O 1
ATOM 992 N N . LYS A 1 128 ? 4.641 6.319 -17.250 1.00 96.88 128 LYS A N 1
ATOM 993 C CA . LYS A 1 128 ? 6.036 6.675 -17.575 1.00 96.88 128 LYS A CA 1
ATOM 994 C C . LYS A 1 128 ? 7.059 5.932 -16.706 1.00 96.88 128 LYS A C 1
ATOM 996 O O . LYS A 1 128 ? 8.214 5.812 -17.103 1.00 96.88 128 LYS A O 1
ATOM 1001 N N . TRP A 1 129 ? 6.650 5.457 -15.528 1.00 97.56 129 TRP A N 1
ATOM 1002 C CA . TRP A 1 129 ? 7.517 4.807 -14.540 1.00 97.56 129 TRP A CA 1
ATOM 1003 C C . TRP A 1 129 ? 7.152 3.343 -14.305 1.00 97.56 129 TRP A C 1
ATOM 1005 O O . TRP A 1 129 ? 8.035 2.497 -14.159 1.00 97.56 129 TRP A O 1
ATOM 1015 N N . ILE A 1 130 ? 5.854 3.039 -14.255 1.00 97.94 130 ILE A N 1
ATOM 1016 C CA . ILE A 1 130 ? 5.329 1.717 -13.928 1.00 97.94 130 ILE A CA 1
ATOM 1017 C C . ILE A 1 130 ? 4.577 1.148 -15.138 1.00 97.94 130 ILE A C 1
ATOM 1019 O O . ILE A 1 130 ? 3.549 1.704 -15.523 1.00 97.94 130 ILE A O 1
ATOM 1023 N N . PRO A 1 131 ? 5.034 0.028 -15.732 1.00 97.81 131 PRO A N 1
ATOM 1024 C CA . PRO A 1 131 ? 4.331 -0.606 -16.842 1.00 97.81 131 PRO A CA 1
ATOM 1025 C C . PRO A 1 131 ? 2.883 -0.953 -16.489 1.00 97.81 131 PRO A C 1
ATOM 1027 O O . PRO A 1 131 ? 2.617 -1.469 -15.401 1.00 97.81 131 PRO A O 1
ATOM 1030 N N . TYR A 1 132 ? 1.969 -0.727 -17.436 1.00 98.00 132 TYR A N 1
ATOM 1031 C CA . TYR A 1 132 ? 0.536 -0.998 -17.275 1.00 98.00 132 TYR A CA 1
ATOM 1032 C C . TYR A 1 132 ? 0.250 -2.426 -16.795 1.00 98.00 132 TYR A C 1
ATOM 1034 O O . TYR A 1 132 ? -0.553 -2.618 -15.883 1.00 98.00 132 TYR A O 1
ATOM 1042 N N . ASP A 1 133 ? 0.976 -3.409 -17.332 1.00 98.31 133 ASP A N 1
ATOM 1043 C CA . ASP A 1 133 ? 0.819 -4.822 -16.981 1.00 98.31 133 ASP A CA 1
ATOM 1044 C C . ASP A 1 133 ? 0.969 -5.082 -15.478 1.00 98.31 133 ASP A C 1
ATOM 1046 O O . ASP A 1 133 ? 0.310 -5.971 -14.948 1.00 98.31 133 ASP A O 1
ATOM 1050 N N . ARG A 1 134 ? 1.761 -4.279 -14.750 1.00 98.50 134 ARG A N 1
ATOM 1051 C CA . ARG A 1 134 ? 1.887 -4.441 -13.293 1.00 98.50 134 ARG A CA 1
ATOM 1052 C C . ARG A 1 134 ? 0.572 -4.171 -12.569 1.00 98.50 134 ARG A C 1
ATOM 1054 O O . ARG A 1 134 ? 0.234 -4.876 -11.623 1.00 98.50 134 ARG A O 1
ATOM 1061 N N . ILE A 1 135 ? -0.198 -3.194 -13.043 1.00 98.38 135 ILE A N 1
ATOM 1062 C CA . ILE A 1 135 ? -1.534 -2.903 -12.514 1.00 98.38 135 ILE A CA 1
ATOM 1063 C C . ILE A 1 135 ? -2.475 -4.072 -12.813 1.00 98.38 135 ILE A C 1
ATOM 1065 O O . ILE A 1 135 ? -3.198 -4.514 -11.923 1.00 98.38 135 ILE A O 1
ATOM 1069 N N . VAL A 1 136 ? -2.409 -4.628 -14.027 1.00 98.31 136 VAL A N 1
ATOM 1070 C CA . VAL A 1 136 ? -3.204 -5.803 -14.419 1.00 98.31 136 VAL A CA 1
ATOM 1071 C C . VAL A 1 136 ? -2.889 -7.001 -13.520 1.00 98.31 136 VAL A C 1
ATOM 1073 O O . VAL A 1 136 ? -3.806 -7.588 -12.946 1.00 98.31 136 VAL A O 1
ATOM 1076 N N . TYR A 1 137 ? -1.607 -7.321 -13.325 1.00 98.75 137 TYR A N 1
ATOM 1077 C CA . TYR A 1 137 ? -1.176 -8.423 -12.462 1.00 98.75 137 TYR A CA 1
ATOM 1078 C C . TYR A 1 137 ? -1.594 -8.221 -11.001 1.00 98.75 137 TYR A C 1
ATOM 1080 O O . TYR A 1 137 ? -2.016 -9.177 -10.352 1.00 98.75 137 TYR A O 1
ATOM 1088 N N . ALA A 1 138 ? -1.518 -6.990 -10.483 1.00 98.38 138 ALA A N 1
ATOM 1089 C CA . ALA A 1 138 ? -1.977 -6.670 -9.134 1.00 98.38 138 ALA A CA 1
ATOM 1090 C C . ALA A 1 138 ? -3.495 -6.873 -8.978 1.00 98.38 138 ALA A C 1
ATOM 1092 O O . ALA A 1 138 ? -3.922 -7.499 -8.008 1.00 98.38 138 ALA A O 1
ATOM 1093 N N . CYS A 1 139 ? -4.303 -6.414 -9.941 1.00 97.62 139 CYS A N 1
ATOM 1094 C CA . CYS A 1 139 ? -5.755 -6.623 -9.943 1.00 97.62 139 CYS A CA 1
ATOM 1095 C C . CYS A 1 139 ? -6.124 -8.111 -10.000 1.00 97.62 139 CYS A C 1
ATOM 1097 O O . CYS A 1 139 ? -6.939 -8.576 -9.206 1.00 97.62 139 CYS A O 1
ATOM 1099 N N . GLN A 1 140 ? -5.508 -8.871 -10.911 1.00 97.62 140 GLN A N 1
ATOM 1100 C CA . GLN A 1 140 ? -5.749 -10.312 -11.046 1.00 97.62 140 GLN A CA 1
ATOM 1101 C C . GLN A 1 140 ? -5.405 -11.062 -9.755 1.00 97.62 140 GLN A C 1
ATOM 1103 O O . GLN A 1 140 ? -6.192 -11.884 -9.284 1.00 97.62 140 GLN A O 1
ATOM 1108 N N . ALA A 1 141 ? -4.259 -10.743 -9.150 1.00 97.62 141 ALA A N 1
ATOM 1109 C CA . ALA A 1 141 ? -3.842 -11.329 -7.885 1.00 97.62 141 ALA A CA 1
ATOM 1110 C C . ALA A 1 141 ? -4.798 -10.984 -6.732 1.00 97.62 141 ALA A C 1
ATOM 1112 O O . ALA A 1 141 ? -5.121 -11.868 -5.943 1.00 97.62 141 ALA A O 1
ATOM 1113 N N . ALA A 1 142 ? -5.275 -9.737 -6.647 1.00 96.31 142 ALA A N 1
ATOM 1114 C CA . ALA A 1 142 ? -6.235 -9.323 -5.626 1.00 96.31 142 ALA A CA 1
ATOM 1115 C C . ALA A 1 142 ? -7.546 -10.119 -5.731 1.00 96.31 142 ALA A C 1
ATOM 1117 O O . ALA A 1 142 ? -7.979 -10.706 -4.744 1.00 96.31 142 ALA A O 1
ATOM 1118 N N . VAL A 1 143 ? -8.113 -10.237 -6.939 1.00 95.25 143 VAL A N 1
ATOM 1119 C CA . VAL A 1 143 ? -9.345 -11.012 -7.182 1.00 95.25 143 VAL A CA 1
ATOM 1120 C C . VAL A 1 143 ? -9.171 -12.486 -6.811 1.00 95.25 143 VAL A C 1
ATOM 1122 O O . VAL A 1 143 ? -10.058 -13.069 -6.199 1.00 95.25 143 VAL A O 1
ATOM 1125 N N . LYS A 1 144 ? -8.019 -13.095 -7.124 1.00 95.75 144 LYS A N 1
ATOM 1126 C CA . LYS A 1 144 ? -7.729 -14.497 -6.767 1.00 95.75 144 LYS A CA 1
ATOM 1127 C C . LYS A 1 144 ? -7.618 -14.745 -5.262 1.00 95.75 144 LYS A C 1
ATOM 1129 O O . LYS A 1 144 ? -7.705 -15.895 -4.841 1.00 95.75 144 LYS A O 1
ATOM 1134 N N . LEU A 1 145 ? -7.354 -13.706 -4.472 1.00 93.69 145 LEU A N 1
ATOM 1135 C CA . LEU A 1 145 ? -7.237 -13.814 -3.022 1.00 93.69 145 LEU A CA 1
ATOM 1136 C C . LEU A 1 145 ? -8.564 -13.585 -2.305 1.00 93.69 145 LEU A C 1
ATOM 1138 O O . LEU A 1 145 ? -8.632 -13.912 -1.121 1.00 93.69 145 LEU A O 1
ATOM 1142 N N . GLU A 1 146 ? -9.589 -13.023 -2.948 1.00 83.06 146 GLU A N 1
ATOM 1143 C CA . GLU A 1 146 ? -10.905 -12.855 -2.324 1.00 83.06 146 GLU A CA 1
ATOM 1144 C C . GLU A 1 146 ? -11.507 -14.221 -1.944 1.00 83.06 146 GLU A C 1
ATOM 1146 O O . GLU A 1 146 ? -11.389 -15.177 -2.716 1.00 83.06 146 GLU A O 1
ATOM 1151 N N . PRO A 1 147 ? -12.106 -14.363 -0.746 1.00 64.69 147 PRO A N 1
ATOM 1152 C CA . PRO A 1 147 ? -12.844 -15.573 -0.410 1.00 64.69 147 PRO A CA 1
ATOM 1153 C C . PRO A 1 147 ? -14.018 -15.738 -1.383 1.00 64.69 147 PRO A C 1
ATOM 1155 O O . PRO A 1 147 ? -14.664 -14.751 -1.738 1.00 64.69 147 PRO A O 1
ATOM 1158 N N . VAL A 1 148 ? -14.286 -16.980 -1.792 1.00 47.66 148 VAL A N 1
ATOM 1159 C CA . VAL A 1 148 ? -15.541 -17.349 -2.473 1.00 47.66 148 VAL A CA 1
ATOM 1160 C C . VAL A 1 148 ? -16.694 -17.297 -1.479 1.00 47.66 148 VAL A C 1
ATOM 1162 O O . VAL A 1 148 ? -16.487 -17.774 -0.338 1.00 47.66 148 VAL A O 1
#